Protein AF-Q8WMP1-F1 (afdb_monomer)

Nearest PDB structures (foldseek):
  8jxh-assembly1_D  TM=3.439E-01  e=1.295E+00  Rattus norvegicus
  8jxi-assembly1_C  TM=3.542E-01  e=4.239E+00  Rattus norvegicus
  5mto-assembly1_A  TM=3.895E-01  e=6.418E+00  Homo sapiens

Sequence (120 aa):
ICNTLQPGCNSVCYDHFFPISHVRLWSLQLILVSTPALLVAMHVAHQQHIEKKMLRLEGHGDPIHLEEVKRHKVHISGTLWWTYVISVVFRLLFEAAFMYVFYLLYPGYAMVRLVKCDAY

pLDDT: mean 83.08, std 10.98, range [47.28, 95.69]

Solvent-accessible surface area (backbone atoms only — not comparable to full-atom values): 7265 Å² total; per-residue (Å²): 135,62,97,65,90,62,84,63,48,55,61,54,46,46,44,71,79,40,77,68,48,70,68,58,54,53,51,52,48,54,52,60,50,45,44,45,58,51,51,53,52,48,51,52,54,50,51,54,50,52,54,57,50,53,38,48,72,73,68,55,62,49,72,67,57,54,53,46,48,70,70,66,66,73,73,87,64,64,60,67,56,50,55,49,51,51,31,51,52,52,33,52,51,49,53,51,49,52,53,51,50,47,58,72,74,32,90,59,100,60,87,76,93,75,82,89,74,86,80,128

Radius of gyration: 25.29 Å; Cα contacts (8 Å, |Δi|>4): 43; chains: 1; bounding box: 49×18×71 Å

Organism: Equus caballus (NCBI:txid9796)

InterPro domains:
  IPR000500 Connexin [PR00206] (25-45)
  IPR000500 Connexin [PR00206] (80-106)
  IPR000500 Connexin [PTHR11984] (1-119)
  IPR013092 Connexin, N-terminal [PF00029] (1-119)
  IPR013092 Connexin, N-terminal [SM00037] (1-24)
  IPR017990 Connexin, conserved site [PS00407] (2-15)
  IPR038359 Connexin, N-terminal domain superfamily [G3DSA:1.20.1440.80] (1-120)

Foldseek 3Di:
DDPDPDPCPVVVQCCVLCVDPPVRLVVVLVVQLCVLVVVLVVVVVVVLVVVLVVCVVVVVPDPVVNVVCVVVPPPVPDPSVVSVVVSVVSSVVSVVVSVVVCVVSDVDPDDDPDDDDPDD

Mean predicted aligned error: 9.24 Å

Secondary structure (DSSP, 8-state):
--SS--TTHHHHHHHHH-SS-HHHHHHHHHHHHHHHHHHHHHHHHHHHHHHHHHHHHTT---HHHHHHHHHH-----SHHHHHHHHHHHHHHHHHHHHHHHHHHHSSSSS--S-------

Structure (mmCIF, N/CA/C/O backbone):
data_AF-Q8WMP1-F1
#
_entry.id   AF-Q8WMP1-F1
#
loop_
_atom_site.group_PDB
_atom_site.id
_atom_site.type_symbol
_atom_site.label_atom_id
_atom_site.label_alt_id
_atom_site.label_comp_id
_atom_site.label_asym_id
_atom_site.label_entity_id
_atom_site.label_seq_id
_atom_site.pdbx_PDB_ins_code
_atom_site.Cartn_x
_atom_site.Cartn_y
_atom_site.Cartn_z
_atom_site.occupancy
_atom_site.B_iso_or_equiv
_atom_site.auth_seq_id
_atom_site.auth_comp_id
_atom_site.auth_asym_id
_atom_site.auth_atom_id
_atom_site.pdbx_PDB_model_num
ATOM 1 N N . ILE A 1 1 ? -7.605 8.443 27.704 1.00 84.06 1 ILE A N 1
ATOM 2 C CA . ILE A 1 1 ? -7.324 8.642 29.144 1.00 84.06 1 ILE A CA 1
ATOM 3 C C . ILE A 1 1 ? -8.307 7.762 29.903 1.00 84.06 1 ILE A C 1
ATOM 5 O O . ILE A 1 1 ? -9.505 7.921 29.695 1.00 84.06 1 ILE A O 1
ATOM 9 N N . CYS A 1 2 ? -7.819 6.809 30.693 1.00 90.12 2 CYS A N 1
ATOM 10 C CA . CYS A 1 2 ? -8.628 5.922 31.524 1.00 90.12 2 CYS A CA 1
ATOM 11 C C . CYS A 1 2 ? -8.956 6.602 32.858 1.00 90.12 2 CYS A C 1
ATOM 13 O O . CYS A 1 2 ? -8.093 7.237 33.462 1.00 90.12 2 CYS A O 1
ATOM 15 N N . ASN A 1 3 ? -10.200 6.456 33.317 1.00 91.19 3 ASN A N 1
ATOM 16 C CA . ASN A 1 3 ? -10.672 7.002 34.589 1.00 91.19 3 ASN A CA 1
ATOM 17 C C . ASN A 1 3 ? -10.361 6.034 35.747 1.00 91.19 3 ASN A C 1
ATOM 19 O O . ASN A 1 3 ? -11.2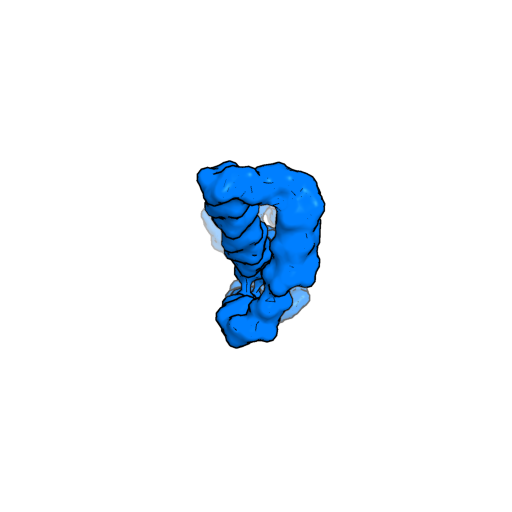60 5.416 36.311 1.00 91.19 3 ASN A O 1
ATOM 23 N N . THR A 1 4 ? -9.076 5.831 36.034 1.00 89.44 4 THR A N 1
ATOM 24 C CA . THR A 1 4 ? -8.593 5.000 37.147 1.00 89.44 4 THR A CA 1
ATOM 25 C C . THR A 1 4 ? -7.202 5.452 37.594 1.00 89.44 4 THR A C 1
ATOM 27 O O . THR A 1 4 ? -6.441 6.001 36.798 1.00 89.44 4 THR A O 1
ATOM 30 N N . LEU A 1 5 ? -6.868 5.209 38.866 1.00 90.75 5 LEU A N 1
ATOM 31 C CA . LEU A 1 5 ? -5.534 5.440 39.438 1.00 90.75 5 LEU A CA 1
ATOM 32 C C . LEU A 1 5 ? -4.588 4.243 39.236 1.00 90.75 5 LEU A C 1
ATOM 34 O O . LEU A 1 5 ? -3.420 4.315 39.614 1.00 90.75 5 LEU A O 1
ATOM 38 N N . GLN A 1 6 ? -5.078 3.148 38.642 1.00 89.69 6 GLN A N 1
ATOM 39 C CA . GLN A 1 6 ? -4.282 1.957 38.355 1.00 89.69 6 GLN A CA 1
ATOM 40 C C . GLN A 1 6 ? -3.135 2.299 37.378 1.00 89.69 6 GLN A C 1
ATOM 42 O O . GLN A 1 6 ? -3.402 2.739 36.249 1.00 89.69 6 GLN A O 1
ATOM 47 N N . PRO A 1 7 ? -1.861 2.081 37.754 1.00 90.75 7 PRO A N 1
ATOM 48 C CA . PRO A 1 7 ? -0.744 2.298 36.845 1.00 90.75 7 PRO A CA 1
ATOM 49 C C . PRO A 1 7 ? -0.815 1.309 35.672 1.00 90.75 7 PRO A C 1
ATOM 51 O O . PRO A 1 7 ? -1.187 0.154 35.839 1.00 90.75 7 PRO A O 1
ATOM 54 N N . GLY A 1 8 ? -0.477 1.766 34.464 1.00 90.06 8 GLY A N 1
ATOM 55 C CA . GLY A 1 8 ? -0.454 0.925 33.258 1.00 90.06 8 GLY A CA 1
ATOM 56 C C . GLY A 1 8 ? -1.800 0.736 32.544 1.00 90.06 8 GLY A C 1
ATOM 57 O O . GLY A 1 8 ? -1.794 0.359 31.373 1.00 90.06 8 GLY A O 1
ATOM 58 N N . CYS A 1 9 ? -2.934 1.093 33.164 1.00 91.69 9 CYS A N 1
ATOM 59 C CA . CYS A 1 9 ? -4.265 0.923 32.562 1.00 91.69 9 CYS A CA 1
ATOM 60 C C . CYS A 1 9 ? -4.395 1.604 31.186 1.00 91.69 9 CYS A C 1
ATOM 62 O O . CYS A 1 9 ? -4.901 1.002 30.245 1.00 91.69 9 CYS A O 1
ATOM 64 N N . ASN A 1 10 ? -3.881 2.833 31.030 1.00 89.88 10 ASN A N 1
ATOM 65 C CA . ASN A 1 10 ? -3.902 3.529 29.736 1.00 89.88 10 ASN A CA 1
ATOM 66 C C . ASN A 1 10 ? -3.201 2.731 28.628 1.00 89.88 10 ASN A C 1
ATOM 68 O O . ASN A 1 10 ? -3.719 2.673 27.519 1.00 89.88 10 ASN A O 1
ATOM 72 N N . SER A 1 11 ? -2.044 2.132 28.919 1.00 89.44 11 SER A N 1
ATOM 73 C CA . SER A 1 11 ? -1.251 1.406 27.924 1.00 89.44 11 SER A CA 1
ATOM 74 C C . SER A 1 11 ? -1.925 0.096 27.527 1.00 89.44 11 SER A C 1
ATOM 76 O O . SER A 1 11 ? -2.085 -0.164 26.339 1.00 89.44 11 SER A O 1
ATOM 78 N N . VAL A 1 12 ? -2.379 -0.688 28.513 1.00 91.12 12 VAL A N 1
ATOM 79 C CA . VAL A 1 12 ? -3.037 -1.985 28.279 1.00 91.12 12 VAL A CA 1
ATOM 80 C C . VAL A 1 12 ? -4.368 -1.799 27.553 1.00 91.12 12 VAL A C 1
ATOM 82 O O . VAL A 1 12 ? -4.617 -2.448 26.542 1.00 91.12 12 VAL A O 1
ATOM 85 N N . CYS A 1 13 ? -5.206 -0.865 28.010 1.00 90.38 13 CYS A N 1
ATOM 86 C CA . CYS A 1 13 ? -6.489 -0.602 27.362 1.00 90.38 13 CYS A CA 1
ATOM 87 C C . CYS A 1 13 ? -6.318 -0.025 25.955 1.00 90.38 13 CYS A C 1
ATOM 89 O O . CYS A 1 13 ? -7.095 -0.357 25.063 1.00 90.38 13 CYS A O 1
ATOM 91 N N . TYR A 1 14 ? -5.313 0.824 25.728 1.00 88.06 14 TYR A N 1
ATOM 92 C CA . TYR A 1 14 ? -5.044 1.337 24.387 1.00 88.06 14 TYR A CA 1
ATOM 93 C C . TYR A 1 14 ? -4.641 0.212 23.425 1.00 88.06 14 TYR A C 1
ATOM 95 O O . TYR A 1 14 ? -5.193 0.139 22.329 1.00 88.06 14 TYR A O 1
ATOM 103 N N . ASP A 1 15 ? -3.746 -0.683 23.845 1.00 88.62 15 ASP A N 1
ATOM 104 C CA . ASP A 1 15 ? -3.296 -1.815 23.026 1.00 88.62 15 ASP A CA 1
ATOM 105 C C . A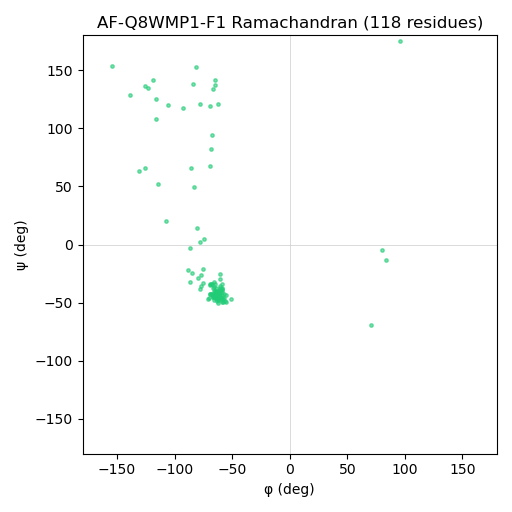SP A 1 15 ? -4.423 -2.831 22.765 1.00 88.62 15 ASP A C 1
ATOM 107 O O . ASP A 1 15 ? -4.575 -3.322 21.649 1.00 88.62 15 ASP A O 1
ATOM 111 N N . HIS A 1 16 ? -5.288 -3.069 23.757 1.00 87.31 16 HIS A N 1
ATOM 112 C CA . HIS A 1 16 ? -6.418 -3.992 23.631 1.00 87.31 16 HIS A CA 1
ATOM 113 C C . HIS A 1 16 ? -7.475 -3.525 22.616 1.00 87.31 16 HIS A C 1
ATOM 115 O O . HIS A 1 16 ? -7.940 -4.318 21.799 1.00 87.31 16 HIS A O 1
ATOM 121 N N . PHE A 1 17 ? -7.861 -2.243 22.645 1.00 84.50 17 PHE A N 1
ATOM 122 C CA . PHE A 1 17 ? -8.883 -1.701 21.734 1.00 84.50 17 PHE A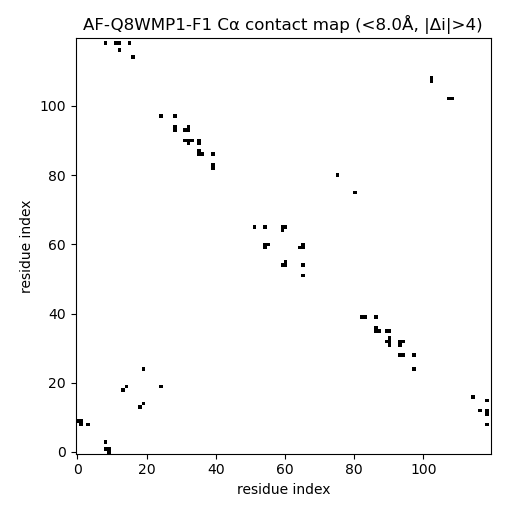 CA 1
ATOM 123 C C . PHE A 1 17 ? -8.327 -1.259 20.378 1.00 84.50 17 PHE A C 1
ATOM 125 O O . PHE A 1 17 ? -9.071 -1.208 19.398 1.00 84.50 17 PHE A O 1
ATOM 132 N N . PHE A 1 18 ? -7.038 -0.924 20.306 1.00 84.44 18 PHE A N 1
ATOM 133 C CA . PHE A 1 18 ? -6.385 -0.445 19.089 1.00 84.44 18 PHE A CA 1
ATOM 134 C C . PHE A 1 18 ? -5.072 -1.204 18.828 1.00 84.44 18 PHE A C 1
ATOM 136 O O . PHE A 1 18 ? -4.011 -0.573 18.775 1.00 84.44 18 PHE A O 1
ATOM 143 N N . PRO A 1 19 ? -5.123 -2.533 18.591 1.00 82.12 19 PRO A N 1
ATOM 144 C CA . PRO A 1 19 ? -3.919 -3.353 18.389 1.00 82.12 19 PRO A CA 1
ATOM 145 C C . PRO A 1 19 ? -3.086 -2.859 17.198 1.00 82.12 19 PRO A C 1
ATOM 147 O O . PRO A 1 19 ? -1.853 -2.859 17.197 1.00 82.12 19 PRO A O 1
ATOM 150 N N . ILE A 1 20 ? -3.775 -2.357 16.173 1.00 84.94 20 ILE A N 1
ATOM 151 C CA . ILE A 1 20 ? -3.193 -1.539 15.118 1.00 84.94 20 ILE A CA 1
ATOM 152 C C . ILE A 1 20 ? -4.016 -0.255 15.067 1.00 84.94 20 ILE A C 1
ATOM 154 O O . ILE A 1 20 ? -5.239 -0.293 15.168 1.00 84.94 20 ILE A O 1
ATOM 158 N N . SER A 1 21 ? -3.360 0.899 14.949 1.00 86.12 21 SER A N 1
ATOM 159 C CA . SER A 1 21 ? -4.062 2.170 14.778 1.00 86.12 21 SER A CA 1
ATOM 160 C C . SER A 1 21 ? -4.471 2.369 13.318 1.00 86.12 21 SER A C 1
ATOM 162 O O . SER A 1 21 ? -3.781 1.917 12.402 1.00 86.12 21 SER A O 1
ATOM 164 N N . HIS A 1 22 ? -5.547 3.125 13.092 1.00 86.69 22 HIS A N 1
ATOM 165 C CA . HIS A 1 22 ? -6.014 3.471 11.747 1.00 86.69 22 HIS A CA 1
ATOM 166 C C . HIS A 1 22 ? -4.884 4.038 10.879 1.00 86.69 22 HIS A C 1
ATOM 168 O O . HIS A 1 22 ? -4.677 3.593 9.757 1.00 86.69 22 HIS A O 1
ATOM 174 N N . VAL A 1 23 ? -4.102 4.979 11.419 1.00 87.81 23 VAL A N 1
ATOM 175 C CA . VAL A 1 23 ? -2.978 5.610 10.708 1.00 87.81 23 VAL A CA 1
ATOM 176 C C . VAL A 1 23 ? -1.937 4.576 10.270 1.00 87.81 23 VAL A C 1
ATOM 178 O O . VAL A 1 23 ? -1.423 4.662 9.157 1.00 87.81 23 VAL A O 1
ATOM 181 N N . ARG A 1 24 ? -1.644 3.571 11.109 1.00 91.19 24 ARG A N 1
ATOM 182 C CA . ARG A 1 24 ? -0.694 2.503 10.763 1.00 91.19 24 ARG A CA 1
ATOM 183 C C . ARG A 1 24 ? -1.231 1.641 9.622 1.00 91.19 24 ARG A C 1
ATOM 185 O O . ARG A 1 24 ? -0.496 1.403 8.668 1.00 91.19 24 ARG A O 1
ATOM 192 N N . LEU A 1 25 ? -2.501 1.243 9.664 1.00 89.25 25 LEU A N 1
ATOM 193 C CA . LEU A 1 25 ? -3.125 0.505 8.558 1.00 89.25 25 LEU A CA 1
ATOM 194 C C . LEU A 1 25 ? -3.127 1.312 7.255 1.00 89.25 25 LEU A C 1
ATOM 196 O O . LEU A 1 25 ? -2.706 0.792 6.227 1.00 89.25 25 LEU A O 1
ATOM 200 N N . TRP A 1 26 ? -3.487 2.597 7.311 1.00 90.19 26 TRP A N 1
ATOM 201 C CA . TRP A 1 26 ? -3.428 3.492 6.151 1.00 90.19 26 TRP A CA 1
ATOM 202 C C . TRP A 1 26 ? -2.010 3.629 5.591 1.00 90.19 26 TRP A C 1
ATOM 204 O O . TRP A 1 26 ? -1.817 3.608 4.378 1.00 90.19 26 TRP A O 1
ATOM 214 N N . SER A 1 27 ? -0.997 3.718 6.455 1.00 94.25 27 SER A N 1
ATOM 215 C CA . SER A 1 27 ? 0.395 3.771 6.001 1.00 94.25 27 SER A CA 1
ATOM 216 C C . SER A 1 27 ? 0.818 2.486 5.278 1.00 94.25 27 SER A C 1
ATOM 218 O O . SER A 1 27 ? 1.423 2.559 4.210 1.00 94.25 27 SER A O 1
ATOM 220 N N . LEU A 1 28 ? 0.439 1.314 5.801 1.00 92.50 28 LEU A N 1
ATOM 221 C CA . LEU A 1 28 ? 0.703 0.022 5.162 1.00 92.50 28 LEU A CA 1
ATOM 222 C C . LEU A 1 28 ? -0.027 -0.108 3.820 1.00 92.50 28 LEU A C 1
ATOM 224 O O . LEU A 1 28 ? 0.573 -0.567 2.848 1.00 92.50 28 LEU A O 1
ATOM 228 N N . GLN A 1 29 ? -1.276 0.355 3.744 1.00 92.75 29 GLN A N 1
ATOM 229 C CA . GLN A 1 29 ? -2.051 0.398 2.505 1.00 92.75 29 GLN A CA 1
ATOM 230 C C . GLN A 1 29 ? -1.347 1.246 1.439 1.00 92.75 29 GLN A C 1
ATOM 232 O O . GLN A 1 29 ? -1.123 0.767 0.330 1.00 92.75 29 GLN A O 1
ATOM 237 N N . LEU A 1 30 ? -0.912 2.466 1.779 1.00 93.25 30 LEU A N 1
ATOM 238 C CA . LEU A 1 30 ? -0.199 3.353 0.849 1.00 93.25 30 LEU A CA 1
ATOM 239 C C . LEU A 1 30 ? 1.121 2.747 0.350 1.00 93.25 30 LEU A C 1
ATOM 241 O O . LEU A 1 30 ? 1.445 2.846 -0.838 1.00 93.25 30 LEU A O 1
ATOM 245 N N . ILE A 1 31 ? 1.879 2.089 1.230 1.00 94.88 31 ILE A N 1
ATOM 246 C CA . ILE A 1 31 ? 3.120 1.396 0.855 1.00 94.88 31 ILE A CA 1
ATOM 247 C C . ILE A 1 31 ? 2.818 0.249 -0.122 1.00 94.88 31 ILE A C 1
ATOM 249 O O . ILE A 1 31 ? 3.438 0.149 -1.184 1.00 94.88 31 ILE A O 1
ATOM 253 N N . LEU A 1 32 ? 1.834 -0.598 0.181 1.00 93.06 32 LEU A N 1
ATOM 254 C CA . LEU A 1 32 ? 1.503 -1.746 -0.667 1.00 93.06 32 LEU A CA 1
ATOM 255 C C . LEU A 1 32 ? 0.881 -1.332 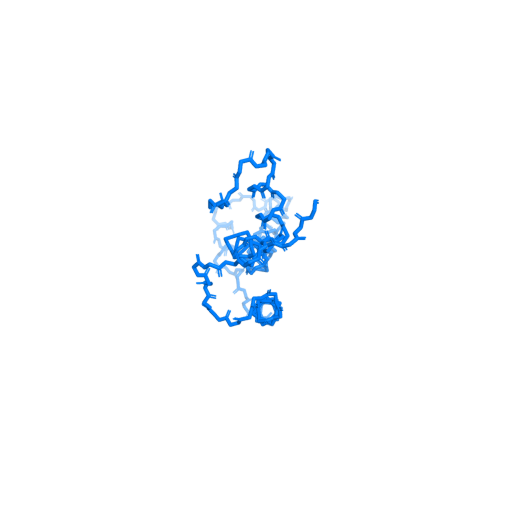-2.002 1.00 93.06 32 LEU A C 1
ATOM 257 O O . LEU A 1 32 ? 1.189 -1.932 -3.026 1.00 93.06 32 LEU A O 1
ATOM 261 N N . VAL A 1 33 ? 0.081 -0.270 -2.033 1.00 93.38 33 VAL A N 1
ATOM 262 C CA . VAL A 1 33 ? -0.546 0.244 -3.262 1.00 93.38 33 VAL A CA 1
ATOM 263 C C . VAL A 1 33 ? 0.439 1.026 -4.137 1.00 93.38 33 VAL A C 1
ATOM 265 O O . VAL A 1 33 ? 0.267 1.076 -5.359 1.00 93.38 33 VAL A O 1
ATOM 268 N N . SER A 1 34 ? 1.489 1.615 -3.559 1.00 93.06 34 SER A N 1
ATOM 269 C CA . SER A 1 34 ? 2.568 2.256 -4.328 1.00 93.06 34 SER A CA 1
ATOM 270 C C . SER A 1 34 ? 3.582 1.252 -4.886 1.00 93.06 34 SER A C 1
ATOM 272 O O . SER A 1 34 ? 4.134 1.484 -5.963 1.00 93.06 34 SER A O 1
ATOM 274 N N . THR A 1 35 ? 3.778 0.109 -4.223 1.00 93.00 35 THR A N 1
ATOM 275 C CA . THR A 1 35 ? 4.770 -0.906 -4.615 1.00 93.00 35 THR A CA 1
ATOM 276 C C . THR A 1 35 ? 4.602 -1.402 -6.066 1.00 93.00 35 THR A C 1
ATOM 278 O O . THR A 1 35 ? 5.582 -1.341 -6.807 1.00 93.00 35 THR A O 1
ATOM 281 N N . PRO A 1 36 ? 3.409 -1.803 -6.559 1.00 91.00 36 PRO A N 1
ATOM 282 C CA . PRO A 1 36 ? 3.230 -2.208 -7.956 1.00 91.00 36 PRO A CA 1
ATOM 283 C C . PRO A 1 36 ? 3.601 -1.114 -8.963 1.00 91.00 36 PRO A C 1
ATOM 285 O O . PRO A 1 36 ? 4.196 -1.407 -9.997 1.00 91.00 36 PRO A O 1
ATOM 288 N N . ALA A 1 37 ? 3.295 0.151 -8.656 1.00 88.81 37 ALA A N 1
ATOM 289 C CA . ALA A 1 37 ? 3.631 1.273 -9.529 1.00 88.81 37 ALA A CA 1
ATOM 290 C C . ALA A 1 37 ? 5.153 1.485 -9.605 1.00 88.81 37 ALA A C 1
ATOM 292 O O . ALA A 1 37 ? 5.702 1.665 -10.694 1.00 88.81 37 ALA A O 1
ATOM 293 N N . LEU A 1 38 ? 5.839 1.401 -8.460 1.00 91.31 38 LEU A N 1
ATOM 294 C CA . LEU A 1 38 ? 7.299 1.483 -8.389 1.00 91.31 38 LEU A CA 1
ATOM 295 C C . LEU A 1 38 ? 7.973 0.307 -9.098 1.00 91.31 38 LEU A C 1
ATOM 297 O O . LEU A 1 38 ? 8.958 0.514 -9.800 1.00 91.31 38 LEU A O 1
ATOM 301 N N . LEU A 1 39 ? 7.434 -0.906 -8.969 1.00 90.31 39 LEU A N 1
ATOM 302 C CA . LEU A 1 39 ? 7.950 -2.088 -9.661 1.00 90.31 39 LEU A CA 1
ATOM 303 C C . LEU A 1 39 ? 7.845 -1.949 -11.182 1.00 90.31 39 LEU A C 1
ATOM 305 O O . LEU A 1 39 ? 8.810 -2.250 -11.879 1.00 90.31 39 LEU A O 1
ATOM 309 N N . VAL A 1 40 ? 6.721 -1.447 -11.704 1.00 89.12 40 VAL A N 1
ATOM 310 C CA . VAL A 1 40 ? 6.567 -1.191 -13.148 1.00 89.12 40 VAL A CA 1
ATOM 311 C C . VAL A 1 40 ? 7.548 -0.116 -13.619 1.00 89.12 40 VAL A C 1
ATOM 313 O O . VAL A 1 40 ? 8.239 -0.315 -14.619 1.00 89.12 40 VAL A O 1
ATOM 316 N N . ALA A 1 41 ? 7.665 0.998 -12.890 1.00 88.12 41 ALA A N 1
ATOM 317 C CA . ALA A 1 41 ? 8.614 2.059 -13.227 1.00 88.12 41 ALA A CA 1
ATOM 318 C C . ALA A 1 41 ? 10.068 1.558 -13.200 1.00 88.12 41 ALA A C 1
ATOM 320 O O . ALA A 1 41 ? 10.844 1.846 -14.112 1.00 88.12 41 ALA A O 1
ATOM 321 N N . MET A 1 42 ? 10.421 0.761 -12.188 1.00 90.31 42 MET A N 1
ATOM 322 C CA . MET A 1 42 ? 11.736 0.138 -12.060 1.00 90.31 42 MET A CA 1
ATOM 323 C C . MET A 1 42 ? 12.001 -0.845 -13.199 1.00 90.31 42 MET A C 1
ATOM 325 O O . MET A 1 42 ? 13.076 -0.794 -13.787 1.00 90.31 42 MET A O 1
ATOM 329 N N . HIS A 1 43 ? 11.026 -1.675 -13.573 1.00 87.75 43 HIS A N 1
ATOM 330 C CA . HIS A 1 43 ? 11.151 -2.601 -14.696 1.00 87.75 43 HIS A CA 1
ATOM 331 C C . HIS A 1 43 ? 11.441 -1.862 -16.012 1.00 87.75 43 HIS A C 1
ATOM 333 O O . HIS A 1 43 ? 12.375 -2.223 -16.728 1.00 87.75 43 HIS A O 1
ATOM 339 N N . VAL A 1 44 ? 10.706 -0.781 -16.299 1.00 85.56 44 VAL A N 1
ATOM 340 C CA . VAL A 1 44 ? 10.946 0.064 -17.483 1.00 85.56 44 VAL A CA 1
ATOM 341 C C . VAL A 1 44 ? 12.330 0.707 -17.431 1.00 85.56 44 VAL A C 1
ATOM 343 O O . VAL A 1 44 ? 13.081 0.645 -18.405 1.00 85.56 44 VAL A O 1
ATOM 346 N N . ALA A 1 45 ? 12.700 1.293 -16.291 1.00 87.12 45 ALA A N 1
ATOM 347 C CA . ALA A 1 45 ? 14.007 1.916 -16.116 1.00 87.1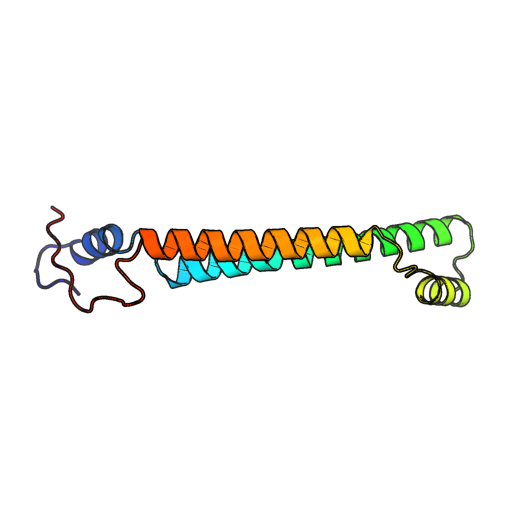2 45 ALA A CA 1
ATOM 348 C C . ALA A 1 45 ? 15.151 0.900 -16.276 1.00 87.12 45 ALA A C 1
ATOM 350 O O . ALA A 1 45 ? 16.176 1.205 -16.889 1.00 87.12 45 ALA A O 1
ATOM 351 N N . HIS A 1 46 ? 14.969 -0.320 -15.769 1.00 87.75 46 HIS A N 1
ATOM 352 C CA . HIS A 1 46 ? 15.941 -1.401 -15.865 1.00 87.75 46 HIS A CA 1
ATOM 353 C C . HIS A 1 46 ? 16.126 -1.877 -17.309 1.00 87.75 46 HIS A C 1
ATOM 355 O O . HIS A 1 46 ? 17.263 -1.996 -17.768 1.00 87.75 46 HIS A O 1
ATOM 361 N N . GLN A 1 47 ? 15.032 -2.075 -18.050 1.00 84.19 47 GLN A N 1
ATOM 362 C CA . GLN A 1 47 ? 15.090 -2.416 -19.473 1.00 84.19 47 GLN A CA 1
ATOM 363 C C . GLN A 1 47 ? 15.838 -1.343 -20.267 1.00 84.19 47 GLN A C 1
ATOM 365 O O . GLN A 1 47 ? 16.809 -1.655 -20.956 1.00 84.19 47 GLN A O 1
ATOM 370 N N . GLN A 1 48 ? 15.478 -0.071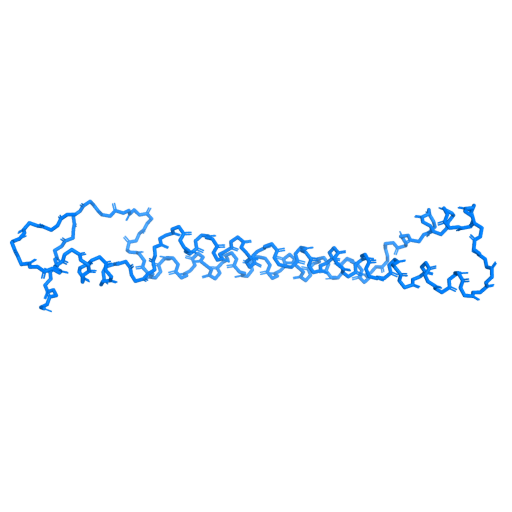 -20.081 1.00 82.38 48 GLN A N 1
ATOM 371 C CA . GLN A 1 48 ? 16.174 1.042 -20.731 1.00 82.38 48 GLN A CA 1
ATOM 372 C C . GLN A 1 48 ? 17.664 1.082 -20.373 1.00 82.38 48 GLN A C 1
ATOM 374 O O . GLN A 1 48 ? 18.503 1.406 -21.213 1.00 82.38 48 GLN A O 1
ATOM 379 N N . HIS A 1 49 ? 18.017 0.776 -19.125 1.00 85.94 49 HIS A N 1
ATOM 380 C CA . HIS A 1 49 ? 19.408 0.749 -18.689 1.00 85.94 49 HIS A CA 1
ATOM 381 C C . HIS A 1 49 ? 20.207 -0.374 -19.369 1.00 85.94 49 HIS A C 1
ATOM 383 O O . HIS A 1 49 ? 21.329 -0.132 -19.819 1.00 85.94 49 HIS A O 1
ATOM 389 N N . ILE A 1 50 ? 19.639 -1.579 -19.484 1.00 85.50 50 ILE A N 1
ATOM 390 C CA . ILE A 1 50 ? 20.272 -2.701 -20.195 1.00 85.50 50 ILE A CA 1
ATOM 391 C C . ILE A 1 50 ? 20.471 -2.354 -21.669 1.00 85.50 50 ILE A C 1
ATOM 393 O O . ILE A 1 50 ? 21.569 -2.532 -22.191 1.00 85.50 50 ILE A O 1
ATOM 397 N N . GLU A 1 51 ? 19.452 -1.809 -22.329 1.00 82.19 51 GLU A N 1
ATOM 398 C CA . GLU A 1 51 ? 19.531 -1.433 -23.743 1.00 82.19 51 GLU A CA 1
ATOM 399 C C . GLU A 1 51 ? 20.626 -0.395 -23.998 1.00 82.19 51 GLU A C 1
ATOM 401 O O . GLU A 1 51 ? 21.460 -0.574 -24.885 1.00 82.19 51 GLU A O 1
ATOM 406 N N . LYS A 1 52 ? 20.695 0.646 -23.159 1.00 82.06 52 LYS A N 1
ATOM 407 C CA . LYS A 1 52 ? 21.770 1.648 -23.214 1.00 82.06 52 LYS A CA 1
ATOM 408 C C . LYS A 1 52 ? 23.151 1.033 -22.987 1.00 82.06 52 LYS A C 1
ATOM 410 O O . LYS A 1 52 ? 24.124 1.491 -23.581 1.00 82.06 52 LYS A O 1
ATOM 415 N N . LYS A 1 53 ? 23.259 0.024 -22.118 1.00 85.75 53 LYS A N 1
ATOM 416 C CA . LYS A 1 53 ? 24.522 -0.678 -21.859 1.00 85.75 53 LYS A CA 1
ATOM 417 C C . LYS A 1 53 ? 24.963 -1.509 -23.067 1.00 85.75 53 LYS A C 1
ATOM 419 O O . LYS A 1 53 ? 26.143 -1.460 -23.394 1.00 85.75 53 LYS A O 1
ATOM 424 N N . MET A 1 54 ? 24.048 -2.222 -23.727 1.00 83.31 54 MET A N 1
ATOM 425 C CA . MET A 1 54 ? 24.362 -3.023 -24.921 1.00 83.31 54 MET A CA 1
ATOM 426 C C . MET A 1 54 ? 24.882 -2.149 -26.070 1.00 83.31 54 MET A C 1
ATOM 428 O O . MET A 1 54 ? 25.948 -2.426 -26.605 1.00 83.31 54 MET A O 1
ATOM 432 N N . LEU A 1 55 ? 24.225 -1.019 -26.343 1.00 81.31 55 LEU A N 1
ATOM 433 C CA . LEU A 1 55 ? 24.644 -0.08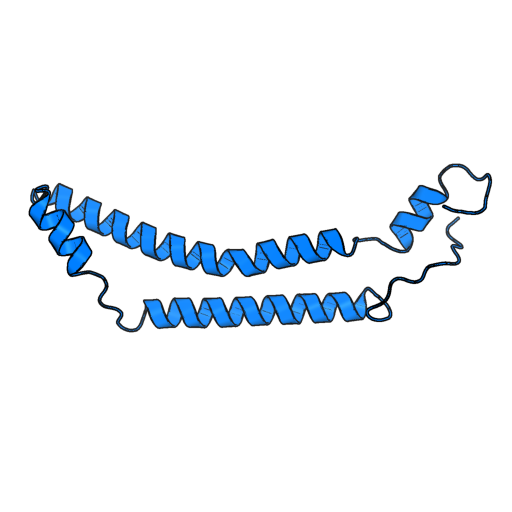6 -27.402 1.00 81.31 55 LEU A CA 1
ATOM 434 C C . LEU A 1 55 ? 26.048 0.488 -27.182 1.00 81.31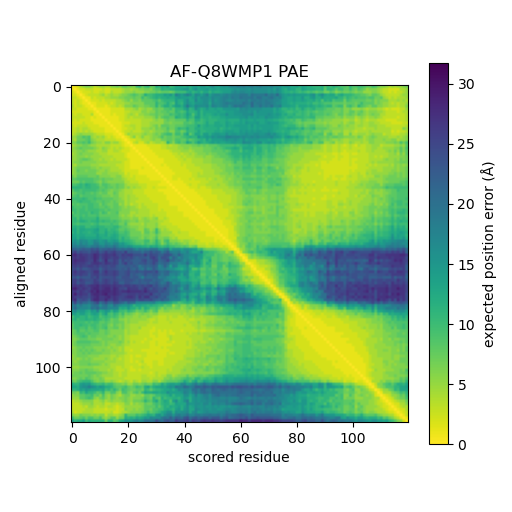 55 LEU A C 1
ATOM 436 O O . LEU A 1 55 ? 26.820 0.656 -28.123 1.00 81.31 55 LEU A O 1
ATOM 440 N N . ARG A 1 56 ? 26.400 0.770 -25.920 1.00 80.81 56 ARG A N 1
ATOM 441 C CA . ARG A 1 56 ? 27.751 1.220 -25.555 1.00 80.81 56 ARG A CA 1
ATOM 442 C C . ARG A 1 56 ? 28.809 0.141 -25.796 1.00 80.81 56 ARG A C 1
ATOM 444 O O . ARG A 1 56 ? 29.942 0.493 -26.105 1.00 80.81 56 ARG A O 1
ATOM 451 N N . LEU A 1 57 ? 28.463 -1.139 -25.637 1.00 84.12 57 LEU A N 1
ATOM 452 C CA . LEU A 1 57 ? 29.372 -2.264 -25.893 1.00 84.12 57 LEU A CA 1
ATOM 453 C C . LEU A 1 57 ? 29.566 -2.516 -27.393 1.00 84.12 57 LEU A C 1
ATOM 455 O O . LEU A 1 57 ? 30.666 -2.869 -27.802 1.00 84.12 57 LEU A O 1
ATOM 459 N N . GLU A 1 58 ? 28.539 -2.284 -28.210 1.00 83.00 58 GLU A N 1
ATOM 460 C CA . GLU A 1 58 ? 28.591 -2.425 -29.675 1.00 83.00 58 GLU A CA 1
ATOM 461 C C . GLU A 1 58 ? 29.365 -1.289 -30.378 1.00 83.00 58 GLU A C 1
ATOM 463 O O . GLU A 1 58 ? 29.418 -1.239 -31.601 1.00 83.00 58 GLU A O 1
ATOM 468 N N . GLY A 1 59 ? 29.977 -0.361 -29.631 1.00 73.00 59 GLY A N 1
ATOM 469 C CA . GLY A 1 59 ? 30.754 0.754 -30.188 1.00 73.00 59 GLY A CA 1
ATOM 470 C C . GLY A 1 59 ? 29.908 1.935 -30.681 1.00 73.00 59 GLY A C 1
ATOM 471 O O . GLY A 1 59 ? 30.456 2.991 -30.984 1.00 73.00 59 GLY A O 1
ATOM 472 N N . HIS A 1 60 ? 28.577 1.820 -30.662 1.00 68.69 60 HIS A N 1
ATOM 473 C CA . HIS A 1 60 ? 27.623 2.893 -30.966 1.00 68.69 60 HIS A CA 1
ATOM 474 C C . HIS A 1 60 ? 27.366 3.794 -29.744 1.00 68.69 60 HIS A C 1
ATOM 476 O O . HIS A 1 60 ? 26.229 4.061 -29.352 1.00 68.69 60 HIS A O 1
ATOM 482 N N . GLY A 1 61 ? 28.443 4.258 -29.105 1.00 64.19 61 GLY A N 1
ATOM 483 C CA . GLY A 1 61 ? 28.397 5.133 -27.929 1.00 64.19 61 GLY A CA 1
ATOM 484 C C . GLY A 1 61 ? 28.101 6.606 -28.233 1.00 64.19 61 GLY A C 1
ATOM 485 O O . GLY A 1 61 ? 28.109 7.415 -27.304 1.00 64.19 61 GLY A O 1
ATOM 486 N N . ASP A 1 62 ? 27.863 6.962 -29.499 1.00 74.81 62 ASP A N 1
ATOM 487 C CA . ASP A 1 62 ? 27.619 8.344 -29.902 1.00 74.81 62 ASP A CA 1
ATOM 488 C C . ASP A 1 62 ? 26.320 8.900 -29.288 1.00 74.81 62 ASP A C 1
ATOM 490 O O . ASP A 1 62 ? 25.278 8.230 -29.291 1.00 74.81 62 ASP A O 1
ATOM 494 N N . PRO A 1 63 ? 26.333 10.154 -28.795 1.00 69.56 63 PRO A N 1
ATOM 495 C CA . PRO A 1 63 ? 25.175 10.768 -28.147 1.00 69.56 63 PRO A CA 1
ATOM 496 C C . PRO A 1 63 ? 23.954 10.868 -29.076 1.00 69.56 63 PRO A C 1
ATOM 498 O O . PRO A 1 63 ? 22.823 10.850 -28.593 1.00 69.56 63 PRO A O 1
ATOM 501 N N . ILE A 1 64 ? 24.172 10.908 -30.396 1.00 67.81 64 ILE A N 1
ATOM 502 C CA . ILE A 1 64 ? 23.119 10.972 -31.419 1.00 67.81 64 ILE A CA 1
ATOM 503 C C . ILE A 1 64 ? 22.350 9.640 -31.502 1.00 67.81 64 ILE A C 1
ATOM 505 O O . ILE A 1 64 ? 21.124 9.648 -31.446 1.00 67.81 64 ILE A O 1
ATOM 509 N N . HIS A 1 65 ? 23.042 8.493 -31.532 1.00 63.78 65 HIS A N 1
ATOM 510 C CA . HIS A 1 65 ? 22.407 7.163 -31.527 1.00 63.78 65 HIS A CA 1
ATOM 511 C C . HIS A 1 65 ? 21.726 6.842 -30.187 1.00 63.78 65 HIS A C 1
ATOM 513 O O . HIS A 1 65 ? 20.670 6.209 -30.155 1.00 63.78 65 HIS A O 1
ATOM 519 N N . LEU A 1 66 ? 22.287 7.315 -29.069 1.00 66.75 66 LEU A N 1
ATOM 520 C CA . LEU A 1 66 ? 21.684 7.143 -27.744 1.00 66.75 66 LEU A CA 1
ATOM 521 C C . LEU A 1 66 ? 20.349 7.901 -27.610 1.00 66.75 66 LEU A C 1
ATOM 523 O O . LEU A 1 66 ? 19.397 7.383 -27.017 1.00 66.75 66 LEU A O 1
ATOM 527 N N . GLU A 1 67 ? 20.273 9.116 -28.158 1.00 67.25 67 GLU A N 1
ATOM 528 C CA . GLU A 1 67 ? 19.040 9.910 -28.246 1.00 67.25 67 GLU A CA 1
ATOM 529 C C . GLU A 1 67 ? 18.039 9.304 -29.241 1.00 67.25 67 GLU A C 1
ATOM 531 O O . GLU A 1 67 ? 16.832 9.327 -28.992 1.00 67.25 67 GLU A O 1
ATOM 536 N N . GLU A 1 68 ? 18.517 8.696 -30.326 1.00 64.25 68 GLU A N 1
ATOM 537 C CA . GLU A 1 68 ? 17.669 8.035 -31.314 1.00 64.25 68 GLU A CA 1
ATOM 538 C C . GLU A 1 68 ? 17.031 6.758 -30.759 1.00 64.25 68 GLU A C 1
ATOM 540 O O . GLU A 1 68 ? 15.824 6.598 -30.888 1.00 64.25 68 GLU A O 1
ATOM 545 N N . VAL A 1 69 ? 17.761 5.920 -30.012 1.00 61.81 69 VAL A N 1
ATOM 546 C CA . VAL A 1 69 ? 17.185 4.761 -29.297 1.00 61.81 69 VAL A CA 1
ATOM 547 C C . VAL A 1 69 ? 16.195 5.197 -28.220 1.00 61.81 69 VAL A C 1
ATOM 549 O O . VAL A 1 69 ? 15.127 4.604 -28.080 1.00 61.81 69 VAL A O 1
ATOM 552 N N . LYS A 1 70 ? 16.495 6.272 -27.488 1.00 62.22 70 LYS A N 1
ATOM 553 C CA . LYS A 1 70 ? 15.559 6.866 -26.521 1.00 62.22 70 LYS A CA 1
ATOM 554 C C . LYS A 1 70 ? 14.266 7.348 -27.198 1.00 62.22 70 LYS A C 1
ATOM 556 O O . LYS A 1 70 ? 13.214 7.321 -26.565 1.00 62.22 70 LYS A O 1
ATOM 561 N N . ARG A 1 71 ? 14.340 7.756 -28.472 1.00 59.88 71 ARG A N 1
ATOM 562 C CA . ARG A 1 71 ? 13.205 8.200 -29.297 1.00 59.88 71 ARG A CA 1
ATOM 563 C C . ARG A 1 71 ? 12.492 7.040 -30.018 1.00 59.88 71 ARG A C 1
ATOM 565 O O . ARG A 1 71 ? 11.280 7.106 -30.184 1.00 59.88 71 ARG A O 1
ATOM 572 N N . HIS A 1 72 ? 13.210 5.982 -30.404 1.00 54.19 72 HIS A N 1
ATOM 573 C CA . HIS A 1 72 ? 12.690 4.819 -31.140 1.00 54.19 72 HIS A CA 1
ATOM 574 C C . HIS A 1 72 ? 12.139 3.706 -30.239 1.00 54.19 72 HIS A C 1
ATOM 576 O O . HIS A 1 72 ? 11.345 2.885 -30.695 1.00 54.19 72 HIS A O 1
ATOM 582 N N . LYS A 1 73 ? 12.550 3.633 -28.968 1.00 50.66 73 LYS A N 1
ATOM 583 C CA . LYS A 1 73 ? 12.381 2.422 -28.152 1.00 50.66 73 LYS A CA 1
ATOM 584 C C . LYS A 1 73 ? 11.433 2.593 -26.973 1.00 50.66 73 LYS A C 1
ATOM 586 O O . LYS A 1 73 ? 11.713 2.216 -25.842 1.00 50.66 73 LYS A O 1
ATOM 591 N N . VAL A 1 74 ? 10.244 3.095 -27.276 1.00 57.38 74 VAL A N 1
ATOM 592 C CA . VAL A 1 74 ? 9.050 2.710 -26.520 1.00 57.38 74 VAL A CA 1
ATOM 593 C C . VAL A 1 74 ? 8.040 2.203 -27.535 1.00 57.38 74 VAL A C 1
ATOM 595 O O . VAL A 1 74 ? 7.017 2.822 -27.801 1.00 57.38 74 VAL A O 1
ATOM 598 N N . HIS A 1 75 ? 8.359 1.081 -28.179 1.00 47.28 75 HIS A N 1
ATOM 599 C CA . HIS A 1 75 ? 7.332 0.331 -28.883 1.00 47.28 75 HIS A CA 1
ATOM 600 C C . HIS A 1 75 ? 6.394 -0.222 -27.800 1.00 47.28 75 HIS A C 1
ATOM 602 O O . HIS A 1 75 ? 6.694 -1.221 -27.148 1.00 47.28 75 HIS A O 1
ATOM 608 N N . ILE A 1 76 ? 5.313 0.514 -27.524 1.00 53.50 76 ILE A N 1
ATOM 609 C CA . ILE A 1 76 ? 4.252 0.180 -26.564 1.00 53.50 76 ILE A CA 1
ATOM 610 C C . ILE A 1 76 ? 3.464 -1.009 -27.135 1.00 53.50 76 ILE A C 1
ATOM 612 O O . ILE A 1 76 ? 2.320 -0.873 -27.549 1.00 53.50 76 ILE A O 1
ATOM 616 N N . SER A 1 77 ? 4.088 -2.180 -27.224 1.00 58.50 77 SER A N 1
ATOM 617 C CA . SER A 1 77 ? 3.443 -3.388 -27.740 1.00 58.50 77 SER A CA 1
ATOM 618 C C . SER A 1 77 ? 3.351 -4.433 -26.644 1.00 58.50 77 SER A C 1
ATOM 620 O O . SER A 1 77 ? 4.347 -5.022 -26.229 1.00 58.50 77 SER A O 1
ATOM 622 N N . GLY A 1 78 ? 2.118 -4.634 -26.175 1.00 69.50 78 GLY A N 1
ATOM 623 C CA . GLY A 1 78 ? 1.662 -5.788 -25.400 1.00 69.50 78 GLY A CA 1
ATOM 624 C C . GLY A 1 78 ? 2.202 -5.883 -23.976 1.00 69.50 78 GLY A C 1
ATOM 625 O O . GLY A 1 78 ? 1.448 -5.720 -23.021 1.00 69.50 78 GLY A O 1
ATOM 626 N N . THR A 1 79 ? 3.495 -6.159 -23.810 1.00 74.62 79 THR A N 1
ATOM 627 C CA . THR A 1 79 ? 4.085 -6.558 -22.521 1.00 74.62 79 THR A CA 1
ATOM 628 C C . THR A 1 79 ? 3.994 -5.457 -21.468 1.00 74.62 79 THR A C 1
ATOM 630 O O . THR A 1 79 ? 3.651 -5.738 -20.323 1.00 74.62 79 THR A O 1
ATOM 633 N N . LEU A 1 80 ? 4.230 -4.195 -21.849 1.00 76.69 80 LEU A N 1
ATOM 634 C CA . LEU A 1 80 ? 4.101 -3.057 -20.930 1.00 76.69 80 LEU A CA 1
ATOM 635 C C . LEU A 1 80 ? 2.641 -2.808 -20.516 1.00 76.69 80 LEU A C 1
ATOM 637 O O . LEU A 1 80 ? 2.364 -2.422 -19.384 1.00 76.69 80 LEU A O 1
ATOM 641 N N . TRP A 1 81 ? 1.699 -3.056 -21.429 1.00 81.50 81 TRP A N 1
ATOM 642 C CA . TRP A 1 81 ? 0.273 -2.969 -21.129 1.00 81.50 81 TRP A CA 1
ATOM 643 C C . TRP A 1 81 ? -0.148 -4.081 -20.164 1.00 81.50 81 TRP A C 1
ATOM 645 O O . TRP A 1 81 ? -0.831 -3.805 -19.185 1.00 81.50 81 TRP A O 1
ATOM 655 N N . TRP A 1 82 ? 0.338 -5.309 -20.362 1.00 83.25 82 TRP A N 1
ATOM 656 C CA . TRP A 1 82 ? 0.093 -6.421 -19.443 1.00 83.25 82 TRP A CA 1
ATOM 657 C C . TRP A 1 82 ? 0.657 -6.170 -18.044 1.00 83.25 82 TRP A C 1
ATOM 659 O O . TRP A 1 82 ? -0.060 -6.371 -17.066 1.00 83.25 82 TRP A O 1
ATOM 669 N N . THR A 1 83 ? 1.899 -5.691 -17.914 1.00 85.44 83 THR A N 1
ATOM 670 C CA . THR A 1 83 ? 2.471 -5.373 -16.592 1.00 85.44 83 THR A CA 1
ATOM 671 C C . THR A 1 83 ? 1.720 -4.233 -15.909 1.00 85.44 83 THR A C 1
ATOM 673 O O . THR A 1 83 ? 1.472 -4.302 -14.705 1.00 85.44 83 THR A O 1
ATOM 676 N N . TYR A 1 84 ? 1.280 -3.226 -16.668 1.00 86.31 84 TYR A N 1
ATOM 677 C CA . TYR A 1 84 ? 0.413 -2.168 -16.159 1.00 86.31 84 TYR A CA 1
ATOM 678 C C . TYR A 1 84 ? -0.943 -2.710 -15.683 1.00 86.31 84 TYR A C 1
ATOM 680 O O . TYR A 1 84 ? -1.323 -2.449 -14.543 1.00 86.31 84 TYR A O 1
ATOM 688 N N . VAL A 1 85 ? -1.644 -3.508 -16.493 1.00 90.00 85 VAL A N 1
ATOM 689 C CA . VAL A 1 85 ? -2.934 -4.120 -16.125 1.00 90.00 85 VAL A CA 1
ATOM 690 C C . VAL A 1 85 ? -2.787 -4.980 -14.873 1.00 90.00 85 VAL A C 1
ATOM 692 O O . VAL A 1 85 ? -3.557 -4.815 -13.928 1.00 90.00 85 VAL A O 1
ATOM 695 N N . ILE A 1 86 ? -1.759 -5.830 -14.815 1.00 89.44 86 ILE A N 1
ATOM 696 C CA . ILE A 1 86 ? -1.446 -6.636 -13.632 1.00 89.44 86 ILE A CA 1
ATOM 697 C C . ILE A 1 86 ? -1.231 -5.726 -12.414 1.00 89.44 86 ILE A C 1
ATOM 699 O O . ILE A 1 86 ? -1.816 -5.969 -11.360 1.00 89.44 86 ILE A O 1
ATOM 703 N N . SER A 1 87 ? -0.466 -4.638 -12.553 1.00 91.44 87 SER A N 1
ATOM 704 C CA . SER A 1 87 ? -0.242 -3.686 -11.457 1.00 91.44 87 SER A CA 1
ATOM 705 C C . SER A 1 87 ? -1.542 -3.042 -10.962 1.00 91.44 87 SER A C 1
ATOM 707 O O . SER A 1 87 ? -1.732 -2.910 -9.755 1.00 91.44 87 SER A O 1
ATOM 709 N N . VAL A 1 88 ? -2.463 -2.692 -11.866 1.00 91.94 88 VAL A N 1
ATOM 710 C CA . VAL A 1 88 ? -3.770 -2.115 -11.522 1.00 91.94 88 VAL A CA 1
ATOM 711 C C . VAL A 1 88 ? -4.630 -3.134 -10.782 1.00 91.94 88 VAL A C 1
ATOM 713 O O . VAL A 1 88 ? -5.212 -2.794 -9.753 1.00 91.94 88 VAL A O 1
ATOM 716 N N . VAL A 1 89 ? -4.657 -4.387 -11.242 1.00 94.50 89 VAL A N 1
ATOM 717 C CA . VAL A 1 89 ? -5.367 -5.479 -10.558 1.00 94.50 89 VAL A CA 1
ATOM 718 C C . VAL A 1 89 ? -4.820 -5.678 -9.145 1.00 94.50 89 VAL A C 1
ATOM 720 O O . VAL A 1 89 ? -5.601 -5.702 -8.199 1.00 94.50 89 VAL A O 1
ATOM 723 N N . PHE A 1 90 ? -3.497 -5.736 -8.966 1.00 93.12 90 PHE A N 1
ATOM 724 C CA . PHE A 1 90 ? -2.896 -5.844 -7.631 1.00 93.12 90 PHE A CA 1
ATOM 725 C C . PHE A 1 90 ? -3.236 -4.649 -6.734 1.00 93.12 90 PHE A C 1
ATOM 727 O O . PHE A 1 90 ? -3.550 -4.844 -5.563 1.00 93.12 90 PHE A O 1
ATOM 734 N N . ARG A 1 91 ? -3.229 -3.420 -7.268 1.00 93.62 91 ARG A N 1
ATOM 735 C CA . ARG A 1 91 ? -3.625 -2.222 -6.506 1.00 93.62 91 ARG A CA 1
ATOM 736 C C . ARG A 1 91 ? -5.081 -2.300 -6.055 1.00 93.62 91 ARG A C 1
ATOM 738 O O . ARG A 1 91 ? -5.349 -2.041 -4.888 1.00 93.62 91 ARG A O 1
ATOM 745 N N . LEU A 1 92 ? -5.993 -2.705 -6.940 1.00 95.25 92 LEU A N 1
ATOM 746 C CA . LEU A 1 92 ? -7.407 -2.894 -6.602 1.00 95.25 92 LEU A CA 1
ATOM 747 C C . LEU A 1 92 ? -7.608 -3.996 -5.558 1.00 95.25 92 LEU A C 1
ATOM 749 O O . LEU A 1 92 ? -8.384 -3.813 -4.624 1.00 95.25 92 LEU A O 1
ATOM 753 N N . LEU A 1 93 ? -6.892 -5.116 -5.686 1.00 95.69 93 LEU A N 1
ATOM 754 C CA . LEU A 1 93 ? -6.942 -6.205 -4.711 1.00 95.69 93 LEU A CA 1
ATOM 755 C C . LEU A 1 93 ? -6.428 -5.761 -3.340 1.00 95.69 93 LEU A C 1
ATOM 757 O O . LEU A 1 93 ? -7.068 -6.067 -2.339 1.00 95.69 93 LEU A O 1
ATOM 761 N N . PHE A 1 94 ? -5.317 -5.020 -3.276 1.00 94.12 94 PHE A N 1
ATOM 762 C CA . PHE A 1 94 ? -4.807 -4.493 -2.010 1.00 94.12 94 PHE A CA 1
ATOM 763 C C . PHE A 1 94 ? -5.767 -3.479 -1.388 1.00 94.12 94 PHE A C 1
ATOM 765 O O . PHE A 1 94 ? -6.078 -3.609 -0.209 1.00 94.12 94 PHE A O 1
ATOM 772 N N . GLU A 1 95 ? -6.297 -2.530 -2.160 1.00 93.81 95 GLU A N 1
ATOM 773 C CA . GLU A 1 95 ? -7.314 -1.580 -1.684 1.00 93.81 95 GLU A CA 1
ATOM 774 C C . GLU A 1 95 ? -8.548 -2.302 -1.115 1.00 93.81 95 GLU A C 1
ATOM 776 O O . GLU A 1 95 ? -8.971 -2.028 0.009 1.00 93.81 95 GLU A O 1
ATOM 781 N N . ALA A 1 96 ? -9.086 -3.285 -1.845 1.00 95.06 96 ALA A N 1
ATOM 782 C CA . ALA A 1 96 ? -10.236 -4.067 -1.398 1.00 95.06 96 ALA A CA 1
ATOM 783 C C . ALA A 1 96 ? -9.922 -4.903 -0.146 1.00 95.06 96 ALA A C 1
ATOM 785 O O . ALA A 1 96 ? -10.733 -4.952 0.779 1.00 95.06 96 ALA A O 1
ATOM 786 N N . ALA A 1 97 ? -8.742 -5.529 -0.089 1.00 94.38 97 ALA A N 1
ATOM 787 C CA . ALA A 1 97 ? -8.306 -6.314 1.060 1.00 94.38 97 ALA A CA 1
ATOM 788 C C . ALA A 1 97 ? -8.141 -5.441 2.311 1.00 94.38 97 ALA A C 1
ATOM 790 O O . ALA A 1 97 ? -8.641 -5.810 3.373 1.00 94.38 97 ALA A O 1
ATOM 791 N N . PHE A 1 98 ? -7.505 -4.271 2.199 1.00 92.50 98 PHE A N 1
ATOM 792 C CA . PHE A 1 98 ? -7.393 -3.334 3.319 1.00 92.50 98 PHE A CA 1
ATOM 793 C C . PHE A 1 98 ? -8.762 -2.835 3.763 1.00 92.50 98 PHE A C 1
ATOM 795 O O . PHE A 1 98 ? -9.039 -2.858 4.959 1.00 92.50 98 PHE A O 1
ATOM 802 N N . MET A 1 99 ? -9.642 -2.459 2.832 1.00 90.31 99 MET A N 1
ATOM 803 C CA . MET A 1 99 ? -11.004 -2.039 3.170 1.00 90.31 99 MET A CA 1
ATOM 804 C C . MET A 1 99 ? -11.782 -3.143 3.903 1.00 90.31 99 MET A C 1
ATOM 806 O O . MET A 1 99 ? -12.456 -2.863 4.894 1.00 90.31 99 MET A O 1
ATOM 810 N N . TYR A 1 100 ? -11.643 -4.397 3.470 1.00 91.25 100 TYR A N 1
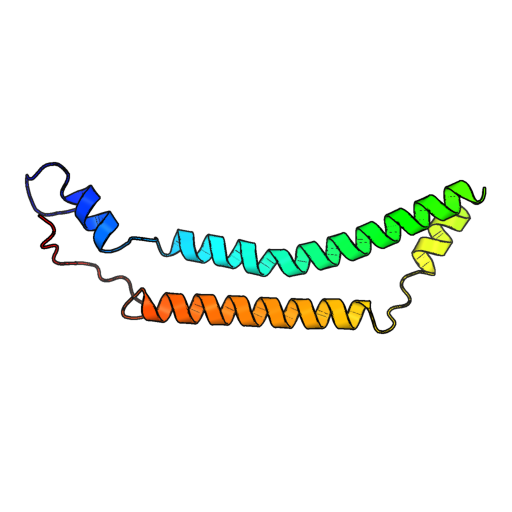ATOM 811 C CA . TYR A 1 100 ? -12.248 -5.544 4.145 1.00 91.25 100 TYR A CA 1
ATOM 812 C C . TYR A 1 100 ? -11.674 -5.758 5.553 1.00 91.25 100 TYR A C 1
ATOM 814 O O . TYR A 1 100 ? -12.430 -5.922 6.510 1.00 91.25 100 TYR A O 1
ATOM 822 N N . VAL A 1 101 ? -10.348 -5.685 5.713 1.00 89.44 101 VAL A N 1
ATOM 823 C CA . VAL A 1 101 ? -9.687 -5.771 7.027 1.00 89.44 101 VAL A CA 1
ATOM 824 C C . VAL A 1 101 ? -10.141 -4.636 7.947 1.00 89.44 101 VAL A C 1
ATOM 826 O O . VAL A 1 101 ? -10.450 -4.895 9.105 1.00 89.44 101 VAL A O 1
ATOM 829 N N . PHE A 1 102 ? -10.244 -3.402 7.446 1.00 87.88 102 PHE A N 1
ATOM 830 C CA . PHE A 1 102 ? -10.756 -2.257 8.205 1.00 87.88 102 PHE A CA 1
ATOM 831 C C . PHE A 1 102 ? -12.181 -2.491 8.706 1.00 87.88 102 PHE A C 1
ATOM 833 O O . PHE A 1 102 ? -12.469 -2.202 9.865 1.00 87.88 102 PHE A O 1
ATOM 840 N N . TYR A 1 103 ? -13.047 -3.037 7.851 1.00 86.44 103 TYR A N 1
ATOM 841 C CA . TYR A 1 103 ? -14.431 -3.339 8.206 1.00 86.44 103 TYR A CA 1
ATOM 842 C C . TYR A 1 103 ? -14.542 -4.416 9.296 1.00 86.44 103 TYR A C 1
ATOM 844 O O . TYR A 1 103 ? -15.438 -4.354 10.133 1.00 86.44 103 TYR A O 1
ATOM 852 N N . LEU A 1 104 ? -13.628 -5.392 9.307 1.00 86.69 104 LEU A N 1
ATOM 853 C CA . LEU A 1 104 ? -13.587 -6.428 10.341 1.00 86.69 104 LEU A CA 1
ATOM 854 C C . LEU A 1 104 ? -12.960 -5.944 11.654 1.00 86.69 104 LEU A C 1
ATOM 856 O O . LEU A 1 104 ? -13.408 -6.357 12.721 1.00 86.69 104 LEU A O 1
ATOM 860 N N . LEU A 1 105 ? -11.914 -5.111 11.591 1.00 84.69 105 LEU A N 1
ATOM 861 C CA . LEU A 1 105 ? -11.188 -4.666 12.785 1.00 84.69 105 LEU A CA 1
ATOM 862 C C . LEU A 1 105 ? -11.938 -3.590 13.571 1.00 84.69 105 LEU A C 1
ATOM 864 O O . LEU A 1 105 ? -11.845 -3.560 14.797 1.00 84.69 105 LEU A O 1
ATOM 868 N N . TYR A 1 106 ? -12.641 -2.690 12.882 1.00 83.69 106 TYR A N 1
ATOM 869 C CA . TYR A 1 106 ? -13.337 -1.582 13.522 1.00 83.69 106 TYR A CA 1
ATOM 870 C C . TYR A 1 106 ? -14.842 -1.718 13.300 1.00 83.69 106 TYR A C 1
ATOM 872 O O . TYR A 1 106 ? -15.275 -1.808 12.151 1.00 83.69 106 TYR A O 1
ATOM 880 N N . PRO A 1 107 ? -15.658 -1.716 14.372 1.00 72.31 107 PRO A N 1
ATOM 881 C CA . PRO A 1 107 ? -17.110 -1.760 14.259 1.00 72.31 107 PRO A CA 1
ATOM 882 C C . PRO A 1 107 ? -17.628 -0.438 13.661 1.00 72.31 107 PRO A C 1
ATOM 884 O O . PRO A 1 107 ? -18.049 0.474 14.371 1.00 72.31 107 PRO A O 1
ATOM 887 N N . GLY A 1 108 ? -17.570 -0.338 12.331 1.00 70.31 108 GLY A N 1
ATOM 888 C CA . GLY A 1 108 ? -17.957 0.822 11.531 1.00 70.31 108 GLY A CA 1
ATOM 889 C C . GLY A 1 108 ? -16.802 1.763 11.156 1.00 70.31 108 GLY A C 1
ATOM 890 O O . GLY A 1 108 ? -15.668 1.625 11.597 1.00 70.31 108 GLY A O 1
ATOM 891 N N . TYR A 1 109 ? -17.118 2.778 10.346 1.00 71.81 109 TYR A N 1
ATOM 892 C CA . TYR A 1 109 ? -16.178 3.819 9.894 1.00 71.81 109 TYR A CA 1
ATOM 893 C C . TYR A 1 109 ? -15.935 4.934 10.932 1.00 71.81 109 TYR A C 1
ATOM 895 O O . TYR A 1 109 ? -15.431 6.004 10.591 1.00 71.81 109 TYR A O 1
ATOM 903 N N . ALA A 1 110 ? -16.333 4.730 12.191 1.00 71.62 110 ALA A N 1
ATOM 904 C CA . ALA A 1 110 ? -16.313 5.758 13.227 1.00 71.62 110 ALA A CA 1
ATOM 905 C C . ALA A 1 110 ? -15.485 5.317 14.438 1.00 71.62 110 ALA A C 1
ATOM 907 O O . ALA A 1 110 ? -15.660 4.221 14.963 1.00 71.62 110 ALA A O 1
ATOM 908 N N . MET A 1 111 ? -14.628 6.212 14.936 1.00 75.88 111 MET A N 1
ATOM 909 C CA . MET A 1 111 ? -13.995 6.021 16.239 1.00 75.88 111 MET A CA 1
ATOM 910 C C . MET A 1 111 ? -14.981 6.361 17.359 1.00 75.88 111 MET A C 1
ATOM 912 O O . MET A 1 111 ? -15.464 7.491 17.466 1.00 75.88 111 MET A O 1
ATOM 916 N N . VAL A 1 112 ? -15.251 5.385 18.225 1.00 79.69 112 VAL A N 1
ATOM 917 C CA . VAL A 1 112 ? -16.004 5.600 19.464 1.00 79.69 112 VAL A CA 1
ATOM 918 C C . VAL A 1 112 ? -15.202 6.491 20.418 1.00 79.69 112 VAL A C 1
ATOM 920 O O . VAL A 1 112 ? -14.007 6.292 20.621 1.00 79.69 112 VAL A O 1
ATOM 923 N N . ARG A 1 113 ? -15.853 7.498 21.018 1.00 81.56 113 ARG A N 1
ATOM 924 C CA . ARG A 1 113 ? -15.184 8.431 21.951 1.00 81.56 113 ARG A CA 1
ATOM 925 C C . ARG A 1 113 ? -14.909 7.819 23.326 1.00 81.56 113 ARG A C 1
ATOM 927 O O . ARG A 1 113 ? -14.083 8.345 24.065 1.00 81.56 113 ARG A O 1
ATOM 934 N N . LEU A 1 114 ? -15.630 6.756 23.681 1.00 85.50 114 LEU A N 1
ATOM 935 C CA . LEU A 1 114 ? -15.537 6.086 24.972 1.00 85.50 114 LEU A CA 1
ATOM 936 C C . LEU A 1 114 ? -15.602 4.574 24.758 1.00 85.50 114 LEU A C 1
ATOM 938 O O . LEU A 1 114 ? -16.529 4.077 24.122 1.00 85.50 114 LEU A O 1
ATOM 942 N N . VAL A 1 115 ? -14.638 3.862 25.333 1.00 86.88 115 VAL A N 1
ATOM 943 C CA . VAL A 1 115 ? -14.614 2.399 25.425 1.00 86.88 115 VAL A CA 1
ATOM 944 C C . VAL A 1 115 ? -14.605 2.011 26.900 1.00 86.88 115 VAL A C 1
ATOM 946 O O . VAL A 1 115 ? -13.979 2.692 27.715 1.00 86.88 115 VAL A O 1
ATOM 949 N N . LYS A 1 116 ? -15.326 0.946 27.258 1.00 89.06 116 LYS A N 1
ATOM 950 C CA . LYS A 1 116 ? -15.254 0.351 28.598 1.00 89.06 116 LYS A CA 1
ATOM 951 C C . LYS A 1 116 ? -14.218 -0.759 28.555 1.00 89.06 116 LYS A C 1
ATOM 953 O O . LYS A 1 116 ? -14.376 -1.690 27.779 1.00 89.06 116 LYS A O 1
ATOM 958 N N . CYS A 1 117 ? -13.155 -0.607 29.333 1.00 88.25 117 CYS A N 1
ATOM 959 C CA . CYS A 1 117 ? -12.042 -1.539 29.368 1.00 88.25 117 CYS A CA 1
ATOM 960 C C . CYS A 1 117 ? -12.097 -2.365 30.651 1.00 88.25 117 CYS A C 1
ATOM 962 O O . CYS A 1 117 ? -11.998 -1.787 31.730 1.00 88.25 117 CYS A O 1
ATOM 964 N N . ASP A 1 118 ? -12.205 -3.684 30.504 1.00 86.94 118 ASP A N 1
ATOM 965 C CA . ASP A 1 118 ? -12.158 -4.659 31.604 1.00 86.94 118 ASP A CA 1
ATOM 966 C C . ASP A 1 118 ? -10.833 -5.451 31.603 1.00 86.94 118 ASP A C 1
ATOM 968 O O . ASP A 1 118 ? -10.749 -6.553 32.142 1.00 86.94 118 ASP A O 1
ATOM 972 N N . ALA A 1 119 ? -9.791 -4.919 30.952 1.00 77.94 119 ALA A N 1
ATOM 973 C CA . ALA A 1 119 ? -8.470 -5.537 30.945 1.00 77.94 119 ALA A CA 1
ATOM 974 C C . ALA A 1 119 ? -7.842 -5.431 32.347 1.00 77.94 119 ALA A C 1
ATOM 976 O O . ALA A 1 119 ? -7.667 -4.322 32.860 1.00 77.94 119 ALA A O 1
ATOM 977 N N . TYR A 1 120 ? -7.556 -6.590 32.947 1.00 66.19 120 TYR A N 1
ATOM 978 C CA . TYR A 1 120 ? -6.943 -6.750 34.270 1.00 66.19 120 TYR A CA 1
ATOM 979 C C . TYR A 1 120 ? -5.429 -6.525 34.249 1.00 66.19 120 TYR A C 1
ATOM 981 O O . TYR A 1 120 ? -4.782 -6.949 33.264 1.00 66.19 120 TYR A O 1
#